Protein AF-A0A3D3QQR7-F1 (afdb_monomer_lite)

Structure (mmCIF, N/CA/C/O backbone):
data_AF-A0A3D3QQR7-F1
#
_entry.id   AF-A0A3D3QQR7-F1
#
loop_
_atom_site.group_PDB
_atom_site.id
_atom_site.type_symbol
_atom_site.label_atom_id
_atom_site.label_alt_id
_atom_site.label_comp_id
_atom_site.label_asym_id
_atom_site.label_entity_id
_atom_site.label_seq_id
_atom_site.pdbx_PDB_ins_code
_atom_site.Cartn_x
_atom_site.Cartn_y
_atom_site.Cartn_z
_atom_site.occupancy
_atom_site.B_iso_or_equiv
_atom_site.auth_seq_id
_atom_site.auth_comp_id
_atom_site.auth_asym_id
_atom_site.auth_atom_id
_atom_site.pdbx_PDB_model_num
ATOM 1 N N . ILE A 1 1 ? -8.207 -7.316 -7.797 1.00 85.50 1 ILE A N 1
ATOM 2 C CA . ILE A 1 1 ? -6.787 -7.064 -7.456 1.00 85.50 1 ILE A CA 1
ATOM 3 C C . ILE A 1 1 ? -5.847 -7.465 -8.601 1.00 85.50 1 ILE A C 1
ATOM 5 O O . ILE A 1 1 ? -5.176 -6.566 -9.090 1.00 85.50 1 ILE A O 1
ATOM 9 N N . PRO A 1 2 ? -5.839 -8.709 -9.131 1.00 91.12 2 PRO A N 1
ATOM 10 C CA . PRO A 1 2 ? -4.876 -9.097 -10.176 1.00 91.12 2 PRO A CA 1
ATOM 11 C C . PRO A 1 2 ? -4.955 -8.253 -11.457 1.00 91.12 2 PRO A C 1
ATOM 13 O O . PRO A 1 2 ? -3.942 -7.749 -11.922 1.00 91.12 2 PRO A O 1
ATOM 16 N N . ALA A 1 3 ? -6.164 -8.015 -11.982 1.00 94.25 3 ALA A N 1
ATOM 17 C CA . ALA A 1 3 ? -6.347 -7.221 -13.203 1.00 94.25 3 ALA A CA 1
ATOM 18 C C . ALA A 1 3 ? -5.835 -5.771 -13.067 1.00 94.25 3 ALA A C 1
ATOM 20 O O . ALA A 1 3 ? -5.231 -5.246 -13.997 1.00 94.25 3 ALA A O 1
ATOM 21 N N . PHE A 1 4 ? -6.030 -5.166 -11.890 1.00 94.69 4 PHE A N 1
ATOM 22 C CA . PHE A 1 4 ? -5.522 -3.832 -11.555 1.00 94.69 4 PHE A CA 1
ATOM 23 C C . PHE A 1 4 ? -3.989 -3.821 -11.492 1.00 94.69 4 PHE A C 1
ATOM 25 O O . PHE A 1 4 ? -3.344 -2.983 -12.111 1.00 94.69 4 PHE A O 1
ATOM 32 N N . MET A 1 5 ? -3.378 -4.803 -10.818 1.00 93.56 5 MET A N 1
ATOM 33 C CA . MET A 1 5 ? -1.915 -4.919 -10.749 1.00 93.56 5 MET A CA 1
ATOM 34 C C . MET A 1 5 ? -1.285 -5.080 -12.138 1.00 93.56 5 MET A C 1
ATOM 36 O O . MET A 1 5 ? -0.255 -4.472 -12.421 1.00 93.56 5 MET A O 1
ATOM 40 N N . GLU A 1 6 ? -1.926 -5.828 -13.036 1.00 94.56 6 GLU A N 1
ATOM 41 C CA . GLU A 1 6 ? -1.502 -5.912 -14.435 1.00 94.56 6 GLU A CA 1
ATOM 42 C C . GLU A 1 6 ? -1.628 -4.568 -15.172 1.00 94.56 6 GLU A C 1
ATOM 44 O O . GLU A 1 6 ? -0.713 -4.189 -15.904 1.00 94.56 6 GLU A O 1
ATOM 49 N N . GLY A 1 7 ? -2.709 -3.811 -14.951 1.00 95.25 7 GLY A N 1
ATOM 50 C CA . GLY A 1 7 ? -2.861 -2.445 -15.473 1.00 95.25 7 GLY A CA 1
ATOM 51 C C . GLY A 1 7 ? -1.753 -1.502 -14.989 1.00 95.25 7 GLY A C 1
ATOM 52 O O . GLY A 1 7 ? -1.183 -0.743 -15.778 1.00 95.25 7 GLY A O 1
ATOM 53 N N . VAL A 1 8 ? -1.359 -1.615 -13.717 1.00 95.19 8 VAL A N 1
ATOM 54 C CA . VAL A 1 8 ? -0.226 -0.871 -13.146 1.00 95.19 8 VAL A CA 1
ATOM 55 C C . VAL A 1 8 ? 1.096 -1.269 -13.805 1.00 95.19 8 VAL A C 1
ATOM 57 O O . VAL A 1 8 ? 1.871 -0.395 -14.203 1.00 95.19 8 VAL A O 1
ATOM 60 N N . LYS A 1 9 ? 1.351 -2.570 -13.994 1.00 92.25 9 LYS A N 1
ATOM 61 C CA . LYS A 1 9 ? 2.568 -3.062 -14.666 1.00 92.25 9 LYS A CA 1
ATOM 62 C C . LYS A 1 9 ? 2.646 -2.620 -16.130 1.00 92.25 9 LYS A C 1
ATOM 64 O O . LYS A 1 9 ? 3.723 -2.243 -16.597 1.00 92.25 9 LYS A O 1
ATOM 69 N N . ARG A 1 10 ? 1.508 -2.575 -16.834 1.00 95.75 10 ARG A N 1
ATOM 70 C CA . ARG A 1 10 ? 1.390 -2.010 -18.193 1.00 95.75 10 ARG A CA 1
ATOM 71 C C . ARG A 1 10 ? 1.441 -0.480 -18.239 1.00 95.75 10 ARG A C 1
ATOM 73 O O . ARG A 1 10 ? 1.506 0.083 -19.327 1.00 95.75 10 ARG A O 1
ATOM 80 N N . ARG A 1 11 ? 1.487 0.194 -17.082 1.00 91.12 11 ARG A N 1
ATOM 81 C CA . ARG A 1 11 ? 1.476 1.663 -16.934 1.00 91.12 11 ARG A CA 1
ATOM 82 C C . ARG A 1 11 ? 0.192 2.333 -17.431 1.00 91.12 11 ARG A C 1
ATOM 84 O O . ARG A 1 11 ? 0.195 3.530 -17.710 1.00 91.12 11 ARG A O 1
ATOM 91 N N . GLU A 1 12 ? -0.890 1.572 -17.524 1.00 95.62 12 GLU A N 1
ATOM 92 C CA . GLU A 1 12 ? -2.235 2.076 -17.818 1.00 95.62 12 GLU A CA 1
ATOM 93 C C . GLU A 1 12 ? -2.869 2.678 -16.557 1.00 95.62 12 GLU A C 1
ATOM 95 O O . GLU A 1 12 ? -3.650 3.624 -16.634 1.00 95.62 12 GLU A O 1
ATOM 100 N N . GLU A 1 13 ? -2.467 2.176 -15.387 1.00 94.06 13 GLU A N 1
ATOM 101 C CA . GLU A 1 13 ? -2.918 2.631 -14.075 1.00 94.06 13 GLU A CA 1
ATOM 102 C C . GLU A 1 13 ? -1.725 2.930 -13.156 1.00 94.06 13 GLU A C 1
ATOM 104 O O . GLU A 1 13 ? -0.575 2.578 -13.435 1.00 94.06 13 GLU A O 1
ATOM 109 N N . ARG A 1 14 ? -1.986 3.611 -12.037 1.00 92.25 14 ARG A N 1
ATOM 110 C CA . ARG A 1 14 ? -0.982 3.879 -11.001 1.00 92.25 14 ARG A CA 1
ATOM 111 C C . ARG A 1 14 ? -1.430 3.267 -9.683 1.00 92.25 14 ARG A C 1
ATOM 113 O O . ARG A 1 14 ? -2.544 3.526 -9.235 1.00 92.25 14 ARG A O 1
ATOM 120 N N . LEU A 1 15 ? -0.536 2.517 -9.039 1.00 95.06 15 LEU A N 1
ATOM 121 C CA . LEU A 1 15 ? -0.725 2.108 -7.651 1.00 95.06 15 LEU A CA 1
ATOM 122 C C . LEU A 1 15 ? -0.490 3.329 -6.755 1.00 95.06 15 LEU A C 1
ATOM 124 O O . LEU A 1 15 ? 0.636 3.797 -6.593 1.00 95.06 15 LEU A O 1
ATOM 128 N N . MET A 1 16 ? -1.577 3.890 -6.235 1.00 94.81 16 MET A N 1
ATOM 129 C CA . MET A 1 16 ? -1.527 5.067 -5.372 1.00 94.81 16 MET A CA 1
ATOM 130 C C . MET A 1 16 ? -0.894 4.724 -4.021 1.00 94.81 16 MET A C 1
ATOM 132 O O . MET A 1 16 ? -1.075 3.623 -3.510 1.00 94.81 16 MET A O 1
ATOM 136 N N . GLY A 1 17 ? -0.162 5.680 -3.445 1.00 92.62 17 GLY A N 1
ATOM 137 C CA . GLY A 1 17 ? 0.544 5.479 -2.176 1.00 92.62 17 GLY A CA 1
ATOM 138 C C . GLY A 1 17 ? 1.846 4.687 -2.298 1.00 92.62 17 GLY A C 1
ATOM 139 O O . GLY A 1 17 ? 2.458 4.426 -1.280 1.00 92.62 17 GLY A O 1
ATOM 140 N N . PHE A 1 18 ? 2.282 4.334 -3.513 1.00 94.44 18 PHE A N 1
ATOM 141 C CA . PHE A 1 18 ? 3.545 3.639 -3.756 1.00 94.44 18 PHE A CA 1
ATOM 142 C C . PHE A 1 18 ? 4.545 4.503 -4.519 1.00 94.44 18 PHE A C 1
ATOM 144 O O . PHE A 1 18 ? 4.216 5.161 -5.511 1.00 94.44 18 PHE A O 1
ATOM 151 N N . GLY A 1 19 ? 5.802 4.414 -4.095 1.00 92.88 19 GLY A N 1
ATOM 152 C CA . GLY A 1 19 ? 6.925 5.120 -4.685 1.00 92.88 19 GLY A CA 1
ATOM 153 C C . GLY A 1 19 ? 7.057 6.543 -4.155 1.00 92.88 19 GLY A C 1
ATOM 154 O O . GLY A 1 19 ? 6.119 7.337 -4.139 1.00 92.88 19 GLY A O 1
ATOM 155 N N . HIS A 1 20 ? 8.281 6.903 -3.780 1.00 95.69 20 HIS A N 1
ATOM 156 C CA . HIS A 1 20 ? 8.601 8.242 -3.314 1.00 95.69 20 HIS A CA 1
ATOM 157 C C . HIS A 1 20 ? 9.742 8.835 -4.144 1.00 95.69 20 HIS A C 1
ATOM 159 O O . HIS A 1 20 ? 10.660 8.146 -4.610 1.00 95.69 20 HIS A O 1
ATOM 165 N N . ARG A 1 21 ? 9.716 10.162 -4.320 1.00 94.06 21 ARG A N 1
ATOM 166 C CA . ARG A 1 21 ? 10.802 10.875 -5.015 1.00 94.06 21 ARG A CA 1
ATOM 167 C C . ARG A 1 21 ? 12.134 10.723 -4.275 1.00 94.06 21 ARG A C 1
ATOM 169 O O . ARG A 1 21 ? 13.176 10.658 -4.916 1.00 94.06 21 ARG A O 1
ATOM 176 N N . VAL A 1 22 ? 12.067 10.648 -2.945 1.00 94.38 22 VAL A N 1
ATOM 177 C CA . VAL A 1 22 ? 13.224 10.523 -2.040 1.00 94.38 22 VAL A CA 1
ATOM 178 C C . VAL A 1 22 ? 13.403 9.094 -1.517 1.00 94.38 22 VAL A C 1
ATOM 180 O O . VAL A 1 22 ? 14.471 8.526 -1.711 1.00 94.38 22 VAL A O 1
ATOM 183 N N . TYR A 1 23 ? 12.387 8.490 -0.889 1.00 92.75 23 TYR A N 1
ATOM 184 C CA . TYR A 1 23 ? 12.506 7.143 -0.338 1.00 92.75 23 TYR A CA 1
ATOM 185 C C . TYR A 1 23 ? 12.576 6.092 -1.452 1.00 92.75 23 TYR A C 1
ATOM 187 O O . TYR A 1 23 ? 11.755 6.077 -2.370 1.00 92.75 23 TYR A O 1
ATOM 195 N N . LYS A 1 24 ? 13.601 5.239 -1.360 1.00 92.56 24 LYS A N 1
ATOM 196 C CA . LYS A 1 24 ? 13.831 4.030 -2.176 1.00 92.56 24 LYS A CA 1
ATOM 197 C C . LYS A 1 24 ? 13.782 2.767 -1.313 1.00 92.56 24 LYS A C 1
ATOM 199 O O . LYS A 1 24 ? 14.363 1.751 -1.653 1.00 92.56 24 LYS A O 1
ATOM 204 N N . ALA A 1 25 ? 13.136 2.892 -0.166 1.00 90.50 25 ALA A N 1
ATOM 205 C CA . ALA A 1 25 ? 12.880 1.871 0.830 1.00 90.50 25 ALA A CA 1
ATOM 206 C C . ALA A 1 25 ? 11.522 2.207 1.463 1.00 90.50 25 ALA A C 1
ATOM 208 O O . ALA A 1 25 ? 10.927 3.235 1.126 1.00 90.50 25 ALA A O 1
ATOM 209 N N . TYR A 1 26 ? 11.061 1.366 2.383 1.00 91.00 26 TYR A N 1
ATOM 210 C CA . TYR A 1 26 ? 9.811 1.573 3.109 1.00 91.00 26 TYR A CA 1
ATOM 211 C C . TYR A 1 26 ? 9.784 2.937 3.822 1.00 91.00 26 TYR A C 1
ATOM 213 O O . TYR A 1 26 ? 10.738 3.286 4.527 1.00 91.00 26 TYR A O 1
ATOM 221 N N . ASP A 1 27 ? 8.713 3.717 3.646 1.00 93.75 27 ASP A N 1
ATOM 222 C CA . ASP A 1 27 ? 8.593 5.032 4.276 1.00 93.75 27 ASP A CA 1
ATOM 223 C C . ASP A 1 27 ? 8.374 4.887 5.799 1.00 93.75 27 ASP A C 1
ATOM 225 O O . ASP A 1 27 ? 7.396 4.268 6.231 1.00 93.75 27 ASP A O 1
ATOM 229 N N . PRO A 1 28 ? 9.226 5.482 6.660 1.00 93.62 28 PRO A N 1
ATOM 230 C CA . PRO A 1 28 ? 9.049 5.391 8.112 1.00 93.62 28 PRO A CA 1
ATOM 231 C C . PRO A 1 28 ? 7.697 5.946 8.588 1.00 93.62 28 PRO A C 1
ATOM 233 O O . PRO A 1 28 ? 7.179 5.517 9.620 1.00 93.62 28 PRO A O 1
ATOM 236 N N . ARG A 1 29 ? 7.098 6.880 7.841 1.00 94.62 29 ARG A N 1
ATOM 237 C CA . ARG A 1 29 ? 5.774 7.442 8.133 1.00 94.62 29 ARG A CA 1
ATOM 238 C C . ARG A 1 29 ? 4.669 6.442 7.826 1.00 94.62 29 ARG A C 1
ATOM 240 O O . ARG A 1 29 ? 3.729 6.348 8.610 1.00 94.62 29 ARG A O 1
ATOM 247 N N . ALA A 1 30 ? 4.795 5.683 6.737 1.00 93.94 30 ALA A N 1
ATOM 248 C CA . ALA A 1 30 ? 3.837 4.641 6.388 1.00 93.94 30 ALA A CA 1
ATOM 249 C C . ALA A 1 30 ? 3.763 3.580 7.496 1.00 93.94 30 ALA A C 1
ATOM 251 O O . ALA A 1 30 ? 2.670 3.158 7.862 1.00 93.94 30 ALA A O 1
ATOM 252 N N . SER A 1 31 ? 4.896 3.229 8.119 1.00 91.62 31 SER A N 1
ATOM 253 C CA . SER A 1 31 ? 4.930 2.293 9.255 1.00 91.62 31 SER A CA 1
ATOM 254 C C . SER A 1 31 ? 4.150 2.806 10.466 1.00 91.62 31 SER A C 1
AT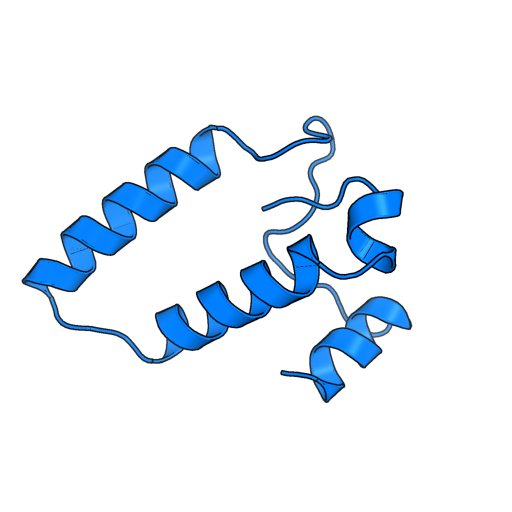OM 256 O O . SER A 1 31 ? 3.420 2.051 11.105 1.00 91.62 31 SER A O 1
ATOM 258 N N . ILE A 1 32 ? 4.299 4.095 10.788 1.00 95.25 32 ILE A N 1
ATOM 259 C CA . ILE A 1 32 ? 3.596 4.721 11.915 1.00 95.25 32 ILE A CA 1
ATOM 260 C C . ILE A 1 32 ? 2.095 4.785 11.623 1.00 95.25 32 ILE A C 1
ATOM 262 O O . ILE A 1 32 ? 1.296 4.385 12.465 1.00 95.25 32 ILE A O 1
ATOM 266 N N . ILE A 1 33 ? 1.720 5.238 10.423 1.00 94.25 33 ILE A N 1
ATOM 267 C CA . ILE A 1 33 ? 0.318 5.350 10.003 1.00 94.25 33 ILE A CA 1
ATOM 268 C C . ILE A 1 33 ? -0.357 3.979 9.996 1.00 94.25 33 ILE A C 1
ATOM 270 O O . ILE A 1 33 ? -1.487 3.876 10.459 1.00 94.25 33 ILE A O 1
ATOM 274 N N . LYS A 1 34 ? 0.327 2.931 9.524 1.00 91.88 34 LYS A N 1
ATOM 275 C CA . LYS A 1 34 ? -0.194 1.559 9.517 1.00 91.88 34 LYS A CA 1
ATOM 276 C C . LYS A 1 34 ? -0.548 1.089 10.926 1.00 91.88 34 LYS A C 1
ATOM 278 O O . LYS A 1 34 ? -1.679 0.682 11.154 1.00 91.88 34 LYS A O 1
ATOM 283 N N . ARG A 1 35 ? 0.371 1.260 11.884 1.00 93.19 35 ARG A N 1
ATOM 284 C CA . ARG A 1 35 ? 0.115 0.923 13.291 1.00 93.19 35 ARG A CA 1
ATOM 285 C C . ARG A 1 35 ? -1.070 1.706 13.860 1.00 93.19 35 ARG A C 1
ATOM 287 O O . ARG A 1 35 ? -1.941 1.124 14.490 1.00 93.19 35 ARG A O 1
ATOM 294 N N . THR A 1 36 ? -1.126 3.014 13.618 1.00 94.50 36 THR A N 1
ATOM 295 C CA . THR A 1 36 ? -2.244 3.844 14.091 1.00 94.50 36 THR A CA 1
ATOM 296 C C . THR A 1 36 ? -3.569 3.457 13.431 1.00 94.50 36 THR A C 1
ATOM 298 O O . THR A 1 36 ? -4.607 3.501 14.081 1.00 94.50 36 THR A O 1
ATOM 301 N N . ALA A 1 37 ? -3.562 3.062 12.156 1.00 92.31 37 ALA A N 1
ATOM 302 C CA . ALA A 1 37 ? -4.756 2.564 11.485 1.00 92.31 37 ALA A CA 1
ATOM 303 C C . ALA A 1 37 ? -5.256 1.273 12.146 1.00 92.31 37 ALA A C 1
ATOM 305 O O . ALA A 1 37 ? -6.447 1.179 12.434 1.00 92.31 37 ALA A O 1
ATOM 306 N N . ASP A 1 38 ? -4.357 0.332 12.450 1.00 90.88 38 ASP A N 1
ATOM 307 C CA . ASP A 1 38 ? -4.699 -0.902 13.165 1.00 90.88 38 ASP A CA 1
ATOM 308 C C . ASP A 1 38 ? -5.343 -0.592 14.532 1.00 90.88 38 ASP A C 1
ATOM 310 O O . ASP A 1 38 ? -6.451 -1.056 14.800 1.00 90.88 38 ASP A O 1
ATOM 314 N N . GLU A 1 39 ? -4.732 0.288 15.336 1.00 93.69 39 GLU A N 1
ATOM 315 C CA . GLU A 1 39 ? -5.265 0.740 16.637 1.00 93.69 39 GLU A CA 1
ATOM 316 C C . GLU A 1 39 ? -6.671 1.368 16.515 1.00 93.69 39 GLU A C 1
ATOM 318 O O . GLU A 1 39 ? -7.556 1.129 17.338 1.00 93.69 39 GLU A O 1
ATOM 323 N N . VAL A 1 40 ? -6.915 2.169 15.473 1.00 93.94 40 VAL A N 1
ATOM 324 C CA . VAL A 1 40 ? -8.225 2.801 15.239 1.00 93.94 40 VAL A CA 1
ATOM 325 C C . VAL A 1 40 ? -9.276 1.773 14.819 1.00 93.94 40 VAL A C 1
ATOM 327 O O . VAL A 1 40 ? -10.425 1.843 15.271 1.00 93.94 40 VAL A O 1
ATOM 330 N N . PHE A 1 41 ? -8.920 0.819 13.958 1.00 91.62 41 PHE A N 1
ATOM 331 C CA . PHE A 1 41 ? -9.848 -0.206 13.477 1.00 91.62 41 PHE A CA 1
ATOM 332 C C . PHE A 1 41 ? -10.171 -1.271 14.529 1.00 91.62 41 PHE A C 1
ATOM 334 O O . PHE A 1 41 ? -11.254 -1.854 14.471 1.00 91.62 41 PHE A O 1
ATOM 341 N N . GLU A 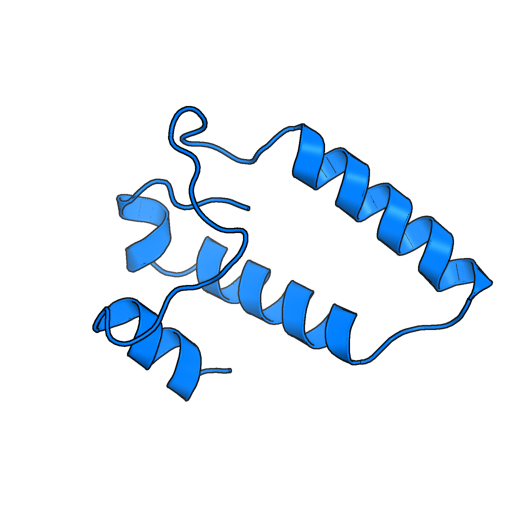1 42 ? -9.312 -1.475 15.530 1.00 91.31 42 GLU A N 1
ATOM 342 C CA . GLU A 1 42 ? -9.651 -2.274 16.716 1.00 91.31 42 GLU A CA 1
ATOM 343 C C . GLU A 1 42 ? -10.842 -1.685 17.487 1.00 91.31 42 GLU A C 1
ATOM 345 O O . GLU A 1 42 ? -11.696 -2.427 17.970 1.00 91.31 42 GLU A O 1
ATOM 350 N N . VAL A 1 43 ? -10.937 -0.353 17.562 1.00 94.75 43 VAL A N 1
ATOM 351 C CA . VAL A 1 43 ? -12.016 0.346 18.282 1.00 94.75 43 VAL A CA 1
ATOM 352 C C . VAL A 1 43 ? -13.254 0.550 17.408 1.00 94.75 43 VAL A C 1
ATOM 354 O O . VAL A 1 43 ? -14.384 0.424 17.878 1.00 94.75 43 VAL A O 1
ATOM 357 N N . THR A 1 44 ? -13.056 0.904 16.139 1.00 9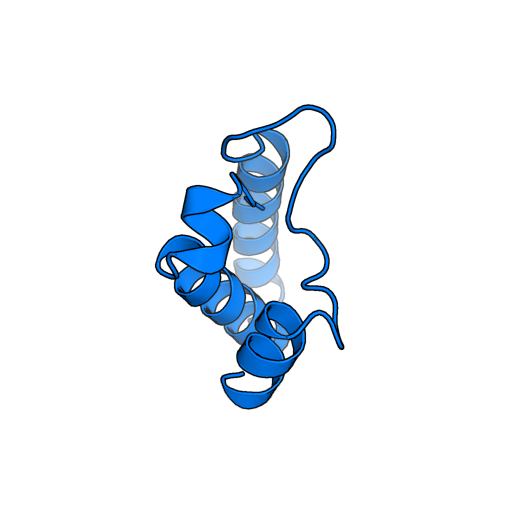2.69 44 THR A N 1
ATOM 358 C CA . THR A 1 44 ? -14.143 1.317 15.233 1.00 92.69 44 THR A CA 1
ATOM 359 C C . THR A 1 44 ? -14.739 0.167 14.419 1.00 92.69 44 THR A C 1
ATOM 361 O O . THR A 1 44 ? -15.823 0.319 13.854 1.00 92.69 44 THR A O 1
ATOM 364 N N . GLY A 1 45 ? -14.075 -0.991 14.397 1.00 89.81 45 GLY A N 1
ATOM 365 C CA . GLY A 1 45 ? -14.445 -2.143 13.582 1.00 89.81 45 GLY A CA 1
ATOM 366 C C . GLY A 1 45 ? -13.715 -2.171 12.237 1.00 89.81 45 GLY A C 1
ATOM 367 O O . GLY A 1 45 ? -13.284 -1.151 11.702 1.00 89.81 45 GLY A O 1
ATOM 368 N N . ARG A 1 46 ? -13.566 -3.371 11.667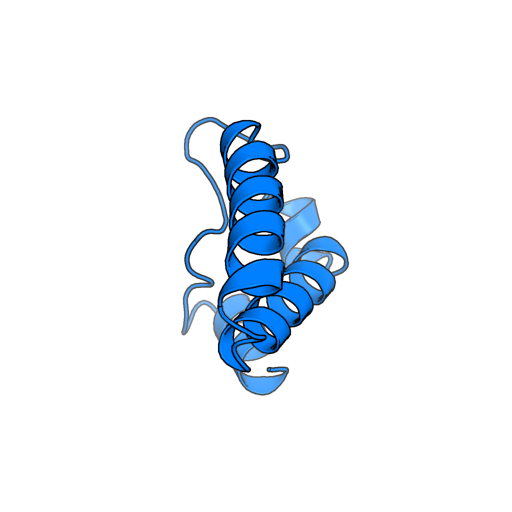 1.00 85.69 46 ARG A N 1
ATOM 369 C CA . ARG A 1 46 ? -12.766 -3.596 10.454 1.00 85.69 46 ARG A CA 1
ATOM 370 C C . ARG A 1 46 ? -13.463 -3.059 9.199 1.00 85.69 46 ARG A C 1
ATOM 372 O O . ARG A 1 46 ? -14.632 -3.353 8.957 1.00 85.69 46 ARG A O 1
ATOM 379 N N . ASN A 1 47 ? -12.723 -2.330 8.364 1.00 88.56 47 ASN A N 1
ATOM 380 C CA . ASN A 1 47 ? -13.190 -1.859 7.059 1.00 88.56 47 ASN A CA 1
ATOM 381 C C . ASN A 1 47 ? -12.694 -2.798 5.937 1.00 88.56 47 ASN A C 1
ATOM 383 O O . ASN A 1 47 ? -11.483 -2.986 5.833 1.00 88.56 47 ASN A O 1
ATOM 387 N N . PRO A 1 48 ? -13.561 -3.325 5.049 1.00 90.62 48 PRO A N 1
ATOM 388 C CA . PRO A 1 48 ? -13.140 -4.169 3.921 1.00 90.62 48 PRO A CA 1
ATOM 389 C C . PRO A 1 48 ? -12.097 -3.526 2.992 1.00 90.62 48 PRO A C 1
ATOM 391 O O . PRO A 1 48 ? -11.324 -4.222 2.337 1.00 90.62 48 PRO A O 1
ATOM 394 N N . LEU A 1 49 ? -12.045 -2.191 2.930 1.00 91.06 49 LEU A N 1
ATOM 395 C CA . LEU A 1 49 ? -11.029 -1.466 2.166 1.00 91.06 49 LEU A CA 1
ATOM 396 C C . LEU A 1 49 ? -9.621 -1.632 2.752 1.00 91.06 49 LEU A C 1
ATOM 398 O O . LEU A 1 49 ? -8.653 -1.598 1.995 1.00 91.06 49 LEU A O 1
ATOM 402 N N . LEU A 1 50 ? -9.501 -1.841 4.068 1.00 90.88 50 LEU A N 1
ATOM 403 C CA . LEU A 1 50 ? -8.219 -2.127 4.713 1.00 90.88 50 LEU A CA 1
ATOM 404 C C . LEU A 1 50 ? -7.660 -3.464 4.223 1.00 90.88 50 LEU A C 1
ATOM 406 O O . LEU A 1 50 ? -6.488 -3.541 3.873 1.00 90.88 50 LEU A O 1
ATOM 410 N N . ASP A 1 51 ? -8.505 -4.491 4.124 1.00 90.62 51 ASP A N 1
ATOM 411 C CA . ASP A 1 51 ? -8.097 -5.811 3.629 1.00 90.62 51 ASP A CA 1
ATOM 412 C C . ASP A 1 51 ? -7.592 -5.740 2.185 1.00 90.62 51 ASP A C 1
ATOM 414 O O . ASP A 1 51 ? -6.579 -6.346 1.838 1.00 90.62 51 ASP A O 1
ATOM 418 N N . ILE A 1 52 ? -8.257 -4.935 1.351 1.00 93.75 52 ILE A N 1
ATOM 419 C CA . ILE A 1 52 ? -7.827 -4.693 -0.029 1.00 93.75 52 ILE A CA 1
ATOM 420 C C . ILE A 1 52 ? -6.481 -3.957 -0.060 1.00 93.75 52 ILE A C 1
ATOM 422 O O . ILE A 1 52 ? -5.612 -4.328 -0.846 1.00 93.75 52 ILE A O 1
ATOM 426 N N . ALA A 1 53 ? -6.290 -2.936 0.781 1.00 93.62 53 ALA A N 1
ATOM 427 C CA . ALA A 1 53 ? -5.036 -2.187 0.850 1.00 93.62 53 ALA A CA 1
ATOM 428 C C . ALA A 1 53 ? -3.859 -3.068 1.303 1.00 93.62 53 ALA A C 1
ATOM 430 O O . ALA A 1 53 ? -2.797 -3.027 0.683 1.00 93.62 53 ALA A O 1
ATOM 431 N N . LEU A 1 54 ? -4.067 -3.906 2.323 1.00 92.50 54 LEU A N 1
ATOM 432 C CA . LEU A 1 54 ? -3.067 -4.856 2.819 1.00 92.50 54 LEU A CA 1
ATOM 433 C C . LEU A 1 54 ? -2.693 -5.896 1.757 1.00 92.50 54 LEU A C 1
ATOM 435 O O . LEU A 1 54 ? -1.520 -6.232 1.605 1.00 92.50 54 LEU A O 1
ATOM 439 N N . GLU A 1 55 ? -3.666 -6.387 0.989 1.00 93.88 55 GLU A N 1
ATOM 440 C CA . GLU A 1 55 ? -3.394 -7.351 -0.078 1.00 93.88 55 GLU A CA 1
ATOM 441 C C . GLU A 1 55 ? -2.675 -6.706 -1.273 1.00 93.88 55 GLU A C 1
ATOM 443 O O . GLU A 1 55 ? -1.752 -7.301 -1.831 1.00 93.88 55 GLU A O 1
ATOM 448 N N . LEU A 1 56 ? -3.033 -5.470 -1.642 1.00 95.06 56 LEU A N 1
ATOM 449 C CA . LEU A 1 56 ? -2.300 -4.699 -2.653 1.00 95.06 56 LEU A CA 1
ATOM 450 C C . LEU A 1 56 ? -0.846 -4.472 -2.232 1.00 95.06 56 LEU A C 1
ATOM 452 O O . LEU A 1 56 ? 0.059 -4.668 -3.043 1.00 95.06 56 LEU A O 1
ATOM 456 N N . GLU A 1 57 ? -0.622 -4.109 -0.968 1.00 94.62 57 GLU A N 1
ATOM 457 C CA . GLU A 1 57 ? 0.716 -3.941 -0.407 1.00 94.62 57 GLU A CA 1
ATOM 458 C C . GLU A 1 57 ? 1.510 -5.248 -0.455 1.00 94.62 57 GLU A C 1
ATOM 460 O O . GLU A 1 57 ? 2.637 -5.270 -0.953 1.00 94.62 57 GLU A O 1
ATOM 465 N N . ARG A 1 58 ? 0.911 -6.352 0.003 1.00 94.38 58 ARG A N 1
ATOM 466 C CA . ARG A 1 58 ? 1.541 -7.675 -0.000 1.00 94.38 58 ARG A CA 1
ATOM 467 C C . ARG A 1 58 ? 1.962 -8.088 -1.406 1.00 94.38 58 ARG A C 1
ATOM 469 O O . ARG A 1 58 ? 3.080 -8.563 -1.579 1.00 94.38 58 ARG A O 1
ATOM 476 N N . ILE A 1 59 ? 1.094 -7.924 -2.403 1.00 94.25 59 ILE A N 1
ATOM 477 C CA . ILE A 1 59 ? 1.423 -8.289 -3.786 1.00 94.25 59 ILE A CA 1
ATOM 478 C C . ILE A 1 59 ? 2.523 -7.373 -4.323 1.00 94.25 59 ILE A C 1
ATOM 480 O O . ILE A 1 59 ? 3.503 -7.873 -4.864 1.00 94.25 59 ILE A O 1
ATOM 484 N N . ALA A 1 60 ? 2.408 -6.056 -4.132 1.00 93.75 60 ALA A N 1
ATOM 485 C CA . ALA A 1 60 ? 3.406 -5.109 -4.619 1.00 93.75 60 ALA A CA 1
ATOM 486 C C . ALA A 1 60 ? 4.803 -5.383 -4.034 1.00 93.75 60 ALA A C 1
ATOM 488 O O . ALA A 1 60 ? 5.780 -5.363 -4.771 1.00 93.75 60 ALA A O 1
ATOM 489 N N . LEU A 1 61 ? 4.914 -5.719 -2.745 1.00 93.25 61 LEU A N 1
ATOM 490 C CA . LEU A 1 61 ? 6.203 -6.029 -2.108 1.00 93.25 61 LEU A CA 1
ATOM 491 C C . LEU A 1 61 ? 6.848 -7.343 -2.588 1.00 93.25 61 LEU A C 1
ATOM 493 O O . LEU A 1 61 ? 8.045 -7.527 -2.379 1.00 93.25 61 LEU A O 1
ATOM 497 N N . ASN A 1 62 ? 6.081 -8.247 -3.207 1.00 92.88 62 ASN A N 1
ATOM 498 C CA . ASN A 1 62 ? 6.567 -9.538 -3.714 1.00 92.88 62 ASN A CA 1
ATOM 499 C C . ASN A 1 62 ? 6.677 -9.594 -5.250 1.00 92.88 62 ASN A C 1
ATOM 501 O O . ASN A 1 62 ? 7.072 -10.620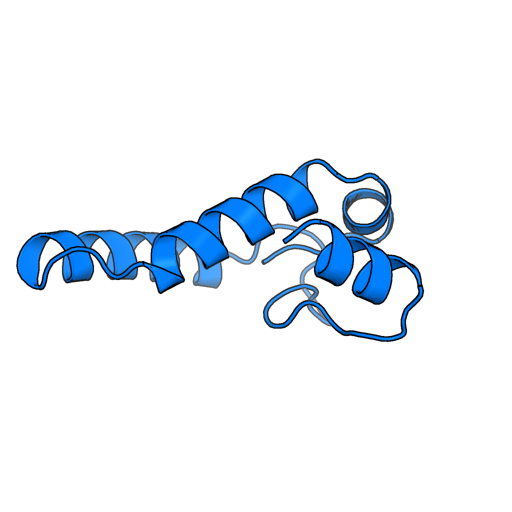 -5.793 1.00 92.88 62 ASN A O 1
ATOM 505 N N . GLU A 1 63 ? 6.314 -8.525 -5.960 1.00 92.81 63 GLU A N 1
ATOM 506 C CA . GLU A 1 63 ? 6.371 -8.457 -7.422 1.00 92.81 63 GLU A CA 1
ATOM 507 C C . GLU A 1 63 ? 7.662 -7.770 -7.886 1.00 92.81 63 GLU A C 1
ATOM 509 O O . GLU A 1 63 ? 7.921 -6.610 -7.543 1.00 92.81 63 GLU A O 1
ATOM 514 N N . ASP A 1 64 ? 8.422 -8.447 -8.753 1.00 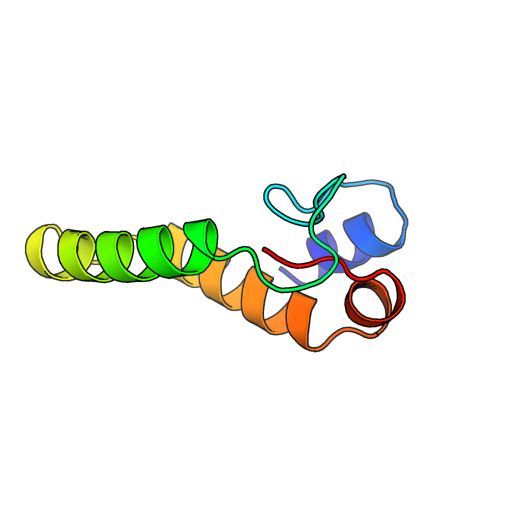94.00 64 ASP A N 1
ATOM 515 C CA . ASP A 1 64 ? 9.700 -7.957 -9.295 1.00 94.00 64 ASP A CA 1
ATOM 516 C C . ASP A 1 64 ? 9.578 -6.550 -9.888 1.00 94.00 64 ASP A C 1
ATOM 518 O O . ASP A 1 64 ? 10.449 -5.702 -9.689 1.00 94.00 64 ASP A O 1
ATOM 522 N N . PHE A 1 65 ? 8.448 -6.245 -10.540 1.00 93.44 65 PHE A N 1
ATOM 523 C CA . PHE A 1 65 ? 8.197 -4.925 -11.110 1.00 93.44 65 PHE A CA 1
ATOM 524 C C . PHE A 1 65 ? 8.404 -3.792 -10.090 1.00 93.44 65 PHE A C 1
ATOM 526 O O . PHE A 1 65 ? 9.034 -2.784 -10.420 1.00 93.44 65 PHE A O 1
ATOM 533 N N . PHE A 1 66 ? 7.893 -3.944 -8.867 1.00 94.56 66 PHE A N 1
ATOM 534 C CA . PHE A 1 66 ? 7.963 -2.919 -7.823 1.00 94.56 66 PHE A CA 1
ATOM 535 C C . PHE A 1 66 ? 9.301 -2.957 -7.089 1.00 94.56 66 PHE A C 1
ATOM 537 O O . PHE A 1 66 ? 9.885 -1.895 -6.853 1.00 94.56 66 PHE A O 1
ATOM 544 N N . VAL A 1 67 ? 9.810 -4.158 -6.797 1.00 92.50 67 VAL A N 1
ATOM 545 C CA . VAL A 1 67 ? 11.085 -4.365 -6.095 1.00 92.50 67 VAL A CA 1
ATOM 546 C C . VAL A 1 67 ? 12.247 -3.785 -6.902 1.00 92.50 67 VAL A C 1
ATOM 548 O O . VAL A 1 67 ? 12.987 -2.945 -6.395 1.00 92.50 67 VAL A O 1
ATOM 551 N N . GLU A 1 68 ? 12.356 -4.117 -8.192 1.00 94.25 68 GLU A N 1
ATOM 552 C CA . GLU A 1 68 ? 13.401 -3.587 -9.083 1.00 94.25 68 GLU A CA 1
ATOM 553 C C . GLU A 1 68 ? 13.365 -2.055 -9.202 1.00 94.25 68 GLU A C 1
ATOM 555 O O . GLU A 1 68 ? 14.382 -1.403 -9.443 1.00 94.25 68 GLU A O 1
ATOM 560 N N . ARG A 1 69 ? 12.176 -1.460 -9.052 1.00 92.88 69 ARG A N 1
ATOM 561 C CA . ARG A 1 69 ? 11.946 -0.013 -9.196 1.00 92.88 69 ARG A CA 1
ATOM 562 C C . ARG A 1 69 ? 11.986 0.729 -7.863 1.00 92.88 69 ARG A C 1
ATOM 564 O O . ARG A 1 69 ? 11.807 1.948 -7.857 1.00 92.88 69 ARG A O 1
ATOM 571 N N . ASN A 1 70 ? 12.263 0.029 -6.762 1.00 93.38 70 ASN A N 1
ATOM 572 C CA . ASN A 1 70 ? 12.239 0.564 -5.403 1.00 93.38 70 ASN A CA 1
ATOM 573 C C . ASN A 1 70 ? 10.923 1.303 -5.088 1.00 93.38 70 ASN A C 1
ATOM 575 O O . ASN A 1 70 ? 10.927 2.411 -4.538 1.00 93.38 70 ASN A O 1
ATOM 579 N N . LEU A 1 71 ? 9.796 0.726 -5.514 1.00 93.62 71 LEU A N 1
ATOM 580 C CA . LEU A 1 71 ? 8.461 1.256 -5.257 1.00 93.62 71 LEU A CA 1
ATOM 581 C C . LEU A 1 71 ? 7.929 0.642 -3.965 1.00 93.62 71 LEU A C 1
ATOM 583 O O . LEU A 1 71 ? 7.480 -0.499 -3.951 1.00 93.62 71 LEU A O 1
ATOM 587 N N . TYR A 1 72 ? 7.981 1.429 -2.898 1.00 93.38 72 TYR A N 1
ATOM 588 C CA . TYR A 1 72 ? 7.517 1.046 -1.568 1.00 93.38 72 TYR A CA 1
ATOM 589 C C . TYR A 1 72 ? 6.342 1.924 -1.125 1.00 93.38 72 TYR A C 1
ATOM 591 O O . TYR A 1 72 ? 6.213 3.033 -1.662 1.00 93.38 72 TYR A O 1
ATOM 599 N N . PRO A 1 73 ? 5.514 1.441 -0.183 1.00 92.38 73 PRO A N 1
ATOM 600 C CA . PRO A 1 73 ? 4.522 2.267 0.499 1.00 92.38 73 PRO A CA 1
ATOM 601 C C . PRO A 1 73 ? 5.161 3.430 1.273 1.00 92.38 73 PRO A C 1
ATOM 603 O O . PRO A 1 73 ? 6.293 3.256 1.796 1.00 92.38 73 PRO A O 1
#

Foldseek 3Di:
DVVQVVCCLVVVDPDPPKDDPPQLAADPVVVVVVVVVVVVCVVVPDDVVVVVVVVVQVVLVVDPSNNVVSIHD

Sequence (73 aa):
IPAFMEGVKRREERLMGFGHRVYKAYDPRASIIKRTADEVFEVTGRNPLLDIALELERIALNEDFFVERNLYP

pLDDT: mean 93.02, std 1.96, range [85.5, 95.75]

Secondary structure (DSSP, 8-state):
-HHHHHHHHTTSS--TT---SS-SS--HHHHHHHHHHHHHHHHH---HHHHHHHHHHHHHHH-HHHHHTT---

Radius of gyration: 13.2 Å; chains: 1; bounding box: 28×20×36 Å